Protein AF-A0A101GPN1-F1 (afdb_monomer_lite)

Secondary structure (DSSP, 8-state):
-----SPPHHHHHHGGGS-SEEEEE-TT--TTSEEEEETTS-EE--PPP-

Organism: NCBI:txid2198

pLDDT: mean 93.46, std 5.53, range [64.44, 97.62]

Radius of gyration: 11.21 Å; chains: 1; bounding box: 31×16×27 Å

Foldseek 3Di:
DALDQQDDPVRLVCLLVDDAKDKGAGPPRPPPSIFIAGNNRHTDDDDDDD

Structure (mmCIF, N/CA/C/O backbone):
data_AF-A0A101GPN1-F1
#
_entry.id   AF-A0A101GPN1-F1
#
loop_
_atom_site.group_PDB
_atom_site.id
_atom_site.type_symbol
_atom_site.label_atom_id
_atom_site.label_alt_id
_atom_site.label_comp_id
_atom_site.label_asym_id
_atom_site.label_entity_id
_atom_site.label_seq_id
_atom_site.pdbx_PDB_ins_code
_atom_site.Cartn_x
_atom_site.Cartn_y
_atom_site.Cartn_z
_atom_site.occupancy
_atom_site.B_iso_or_equiv
_atom_site.auth_seq_id
_atom_site.auth_comp_id
_atom_site.auth_asym_id
_atom_site.auth_atom_id
_atom_site.pdbx_PDB_model_num
ATOM 1 N N . PRO A 1 1 ? 7.800 -3.377 12.050 1.00 64.44 1 PRO A N 1
ATOM 2 C CA . PRO A 1 1 ? 7.069 -2.764 10.915 1.00 64.44 1 PRO A CA 1
ATOM 3 C C . PRO A 1 1 ? 6.987 -1.244 11.089 1.00 64.44 1 PRO A C 1
ATOM 5 O O . PRO A 1 1 ? 6.646 -0.768 12.162 1.00 64.44 1 PRO A O 1
ATOM 8 N N . ASN A 1 2 ? 7.348 -0.500 10.052 1.00 83.56 2 ASN A N 1
ATOM 9 C CA . ASN A 1 2 ? 7.545 0.953 10.055 1.00 83.56 2 ASN A CA 1
ATOM 10 C C . ASN A 1 2 ? 6.328 1.742 9.531 1.00 83.56 2 ASN A C 1
ATOM 12 O O . ASN A 1 2 ? 6.417 2.954 9.377 1.00 83.56 2 ASN A O 1
ATOM 16 N N . GLY A 1 3 ? 5.200 1.071 9.265 1.00 88.88 3 GLY A N 1
ATOM 17 C CA . GLY A 1 3 ? 3.929 1.725 8.912 1.00 88.88 3 GLY A CA 1
ATOM 18 C C . GLY A 1 3 ? 3.890 2.367 7.522 1.00 88.88 3 GLY A C 1
ATOM 19 O O . GLY A 1 3 ? 2.989 3.141 7.218 1.00 88.88 3 GLY A O 1
ATOM 20 N N . VAL A 1 4 ? 4.866 2.072 6.660 1.00 94.62 4 VAL A N 1
ATOM 21 C CA . VAL A 1 4 ? 4.929 2.641 5.311 1.00 94.62 4 VAL A CA 1
ATOM 22 C C . VAL A 1 4 ? 3.847 2.008 4.438 1.00 94.62 4 VAL A C 1
ATOM 24 O O . VAL A 1 4 ? 3.893 0.815 4.158 1.00 94.62 4 VAL A O 1
ATOM 27 N N . LEU A 1 5 ? 2.892 2.825 3.992 1.00 96.19 5 LEU A N 1
ATOM 28 C CA . LEU A 1 5 ? 1.803 2.397 3.106 1.00 96.19 5 LEU A CA 1
ATOM 29 C C . LEU A 1 5 ? 2.129 2.555 1.617 1.00 96.19 5 LEU A C 1
ATOM 31 O O . LEU A 1 5 ? 1.333 2.156 0.774 1.00 96.19 5 LE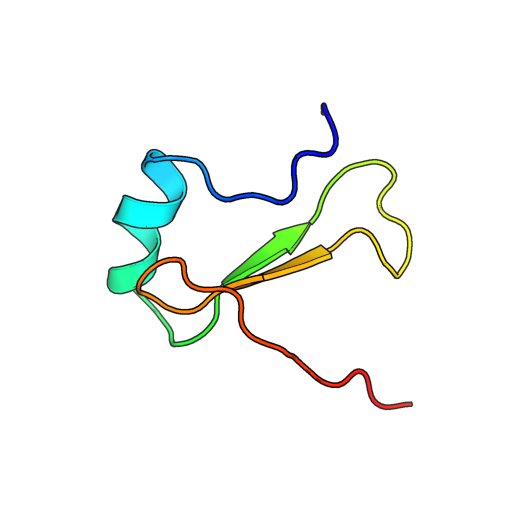U A O 1
ATOM 35 N N . SER A 1 6 ? 3.268 3.163 1.277 1.00 96.12 6 SER A N 1
ATOM 36 C CA . SER A 1 6 ? 3.717 3.285 -0.110 1.00 96.12 6 SER A CA 1
ATOM 37 C C . SER A 1 6 ? 4.363 1.993 -0.608 1.00 96.12 6 SER A C 1
ATOM 39 O O . SER A 1 6 ? 5.170 1.420 0.127 1.00 96.12 6 SER A O 1
ATOM 41 N N . PRO A 1 7 ? 4.089 1.574 -1.855 1.00 96.25 7 PRO A N 1
ATOM 42 C CA . PRO A 1 7 ? 4.724 0.404 -2.437 1.00 96.25 7 PRO A CA 1
ATOM 43 C C . PRO A 1 7 ? 6.232 0.612 -2.552 1.00 96.25 7 PRO A C 1
ATOM 45 O O . PRO A 1 7 ? 6.712 1.693 -2.902 1.00 96.25 7 PRO A O 1
ATOM 48 N N . SER A 1 8 ? 6.980 -0.452 -2.289 1.00 95.56 8 SER A N 1
ATOM 49 C CA . SER A 1 8 ? 8.391 -0.540 -2.639 1.00 95.56 8 SER A CA 1
ATOM 50 C C . SER A 1 8 ? 8.564 -0.833 -4.131 1.00 95.56 8 SER A C 1
ATOM 52 O O . SER A 1 8 ? 7.634 -1.231 -4.836 1.00 95.56 8 SER A O 1
ATOM 54 N N . SER A 1 9 ? 9.798 -0.740 -4.624 1.00 95.56 9 SER A N 1
ATOM 55 C CA . SER A 1 9 ? 10.113 -1.143 -5.998 1.00 95.56 9 SER A CA 1
ATOM 56 C C . SER A 1 9 ? 9.828 -2.626 -6.273 1.00 95.56 9 SER A C 1
ATOM 58 O O . SER A 1 9 ? 9.631 -2.995 -7.427 1.00 95.56 9 SER A O 1
ATOM 60 N N . ALA A 1 10 ? 9.845 -3.490 -5.250 1.00 95.19 10 ALA A N 1
ATOM 61 C CA . ALA A 1 10 ? 9.495 -4.901 -5.406 1.00 95.19 10 ALA A CA 1
ATOM 62 C C . ALA A 1 10 ? 7.983 -5.084 -5.586 1.00 95.19 10 ALA A C 1
ATOM 64 O O . ALA A 1 10 ? 7.575 -5.815 -6.486 1.00 95.19 10 ALA A O 1
ATOM 65 N N . ASP A 1 11 ? 7.177 -4.352 -4.813 1.00 94.62 11 ASP A N 1
ATOM 66 C CA . ASP A 1 11 ? 5.715 -4.362 -4.932 1.00 94.62 11 ASP A CA 1
ATOM 67 C C . ASP A 1 11 ? 5.284 -3.879 -6.321 1.00 94.62 11 ASP A C 1
ATOM 69 O O . ASP A 1 11 ? 4.521 -4.555 -7.005 1.00 94.62 11 ASP A O 1
ATOM 73 N N . LEU A 1 12 ? 5.871 -2.776 -6.804 1.00 94.94 12 LEU A N 1
ATOM 74 C CA . LEU A 1 12 ? 5.584 -2.234 -8.139 1.00 94.94 12 LEU A CA 1
ATOM 75 C C . LEU A 1 12 ? 5.892 -3.217 -9.275 1.00 94.94 12 LEU A C 1
ATOM 77 O O . LEU A 1 12 ? 5.192 -3.227 -10.281 1.00 94.94 12 LEU A O 1
ATOM 81 N N . ARG A 1 13 ? 6.926 -4.057 -9.136 1.00 94.50 13 ARG A N 1
ATOM 82 C CA . ARG A 1 13 ? 7.222 -5.104 -10.130 1.00 94.50 13 ARG A CA 1
ATOM 83 C C . ARG A 1 13 ? 6.223 -6.255 -10.077 1.00 94.50 13 ARG A C 1
ATOM 85 O O . ARG A 1 13 ? 6.013 -6.914 -11.090 1.00 94.50 13 ARG A O 1
ATOM 92 N N . PHE A 1 14 ? 5.638 -6.509 -8.911 1.00 93.06 14 PHE A N 1
ATOM 93 C CA . PHE A 1 14 ? 4.647 -7.559 -8.724 1.00 93.06 14 PHE A CA 1
ATOM 94 C C . PHE A 1 14 ? 3.252 -7.134 -9.198 1.00 93.06 14 PHE A C 1
ATOM 96 O O . PHE A 1 14 ? 2.537 -7.960 -9.761 1.00 93.06 14 PHE A O 1
ATOM 103 N N . PHE A 1 15 ? 2.873 -5.864 -9.029 1.00 94.12 15 PHE A N 1
ATOM 104 C CA . PHE A 1 15 ? 1.520 -5.376 -9.318 1.00 94.12 15 PHE A CA 1
ATOM 105 C C . PHE A 1 15 ? 0.981 -5.761 -10.715 1.00 94.12 15 PHE A C 1
ATOM 107 O O . PHE A 1 15 ? -0.104 -6.336 -10.782 1.00 94.12 15 PHE A O 1
ATOM 114 N N . PRO A 1 16 ? 1.720 -5.594 -11.832 1.00 90.38 16 PRO A N 1
ATOM 115 C CA . PRO A 1 16 ? 1.206 -5.939 -13.160 1.00 90.38 16 PRO A CA 1
ATOM 116 C C . PRO A 1 16 ? 0.949 -7.435 -13.389 1.00 90.38 16 PRO A C 1
ATOM 118 O O . PRO A 1 16 ? 0.348 -7.796 -14.398 1.00 90.38 16 PRO A O 1
ATOM 121 N N . SER A 1 17 ? 1.430 -8.314 -12.502 1.00 88.06 17 SER A N 1
ATOM 122 C CA . SER A 1 17 ? 1.319 -9.763 -12.692 1.00 88.06 17 SER A CA 1
ATOM 123 C C . SER A 1 17 ? -0.079 -10.312 -12.400 1.00 88.06 17 SER A C 1
ATOM 125 O O . SER A 1 17 ? -0.434 -11.354 -12.950 1.00 88.06 17 SER A O 1
ATOM 127 N N . VAL A 1 18 ? -0.881 -9.634 -11.566 1.00 81.75 18 VAL A N 1
ATOM 128 C CA . VAL A 1 18 ? -2.181 -10.142 -11.099 1.00 81.75 18 VAL A CA 1
ATOM 129 C C . VAL A 1 18 ? -3.135 -9.030 -10.660 1.00 81.75 18 VAL A C 1
ATOM 131 O O . VAL A 1 18 ? -2.769 -8.152 -9.895 1.00 81.75 18 VAL A O 1
ATOM 134 N N . GLY A 1 19 ? -4.413 -9.131 -11.033 1.00 84.88 19 GLY A N 1
ATOM 135 C CA . GLY A 1 19 ? -5.464 -8.258 -10.497 1.00 84.88 19 GLY A CA 1
ATOM 136 C C . GLY A 1 19 ? -5.408 -6.802 -10.983 1.00 84.88 19 GLY A C 1
ATOM 137 O O . GLY A 1 19 ? -4.550 -6.402 -11.760 1.00 84.88 19 GLY A O 1
ATOM 138 N N . ARG A 1 20 ? -6.406 -6.009 -10.574 1.00 91.00 20 ARG A N 1
ATOM 139 C CA . ARG A 1 20 ? -6.531 -4.582 -10.945 1.00 91.00 20 ARG A CA 1
ATOM 140 C C . ARG A 1 20 ? -6.204 -3.625 -9.797 1.00 91.00 20 ARG A C 1
ATOM 142 O O . ARG A 1 20 ? -5.934 -2.452 -10.046 1.00 91.00 20 ARG A O 1
ATOM 149 N N . TYR A 1 21 ? -6.265 -4.124 -8.565 1.00 95.81 21 TYR A N 1
ATOM 150 C CA . TYR A 1 21 ? -6.151 -3.35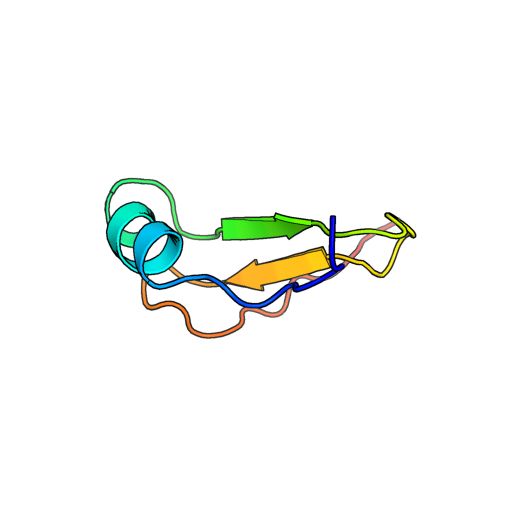1 -7.336 1.00 95.81 21 TYR A CA 1
ATOM 151 C C . TYR A 1 21 ? -5.265 -4.091 -6.337 1.00 95.81 21 TYR A C 1
ATOM 153 O O . TYR A 1 21 ? -5.401 -5.303 -6.172 1.00 95.81 21 TYR A O 1
ATOM 161 N N . HIS A 1 22 ? -4.399 -3.347 -5.657 1.00 96.50 22 HIS A N 1
ATOM 162 C CA . HIS A 1 22 ? -3.454 -3.859 -4.671 1.00 96.50 22 HIS A CA 1
ATOM 163 C C . HIS A 1 22 ? -3.576 -3.048 -3.389 1.00 96.50 22 HIS A C 1
ATOM 165 O O . HIS A 1 22 ? -3.450 -1.825 -3.419 1.00 96.50 22 HIS A O 1
ATOM 171 N N . ILE A 1 23 ? -3.821 -3.722 -2.269 1.00 96.56 23 ILE A N 1
ATOM 172 C CA . ILE A 1 23 ? -3.958 -3.081 -0.962 1.00 96.56 23 ILE A CA 1
ATOM 173 C C . ILE A 1 23 ? -2.677 -3.314 -0.168 1.00 96.56 23 ILE A C 1
ATOM 175 O O . ILE A 1 23 ? -2.229 -4.450 -0.026 1.00 96.56 23 ILE A O 1
ATOM 179 N N . ILE 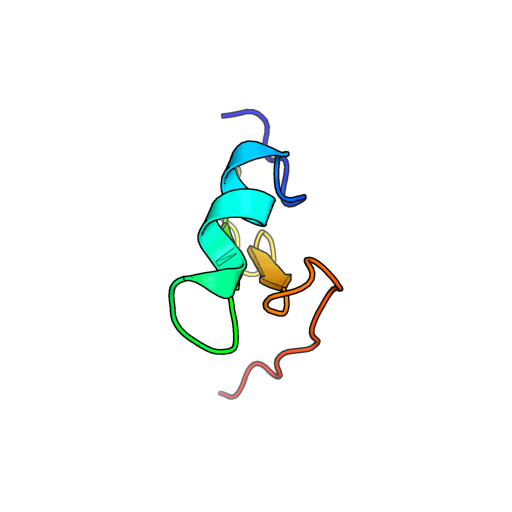A 1 24 ? -2.109 -2.233 0.360 1.00 97.00 24 ILE A N 1
ATOM 180 C CA . ILE A 1 24 ? -1.032 -2.276 1.348 1.00 97.00 24 ILE A CA 1
ATOM 181 C C . ILE A 1 24 ? -1.630 -1.893 2.696 1.00 97.00 24 ILE A C 1
ATOM 183 O O . ILE A 1 24 ? -2.315 -0.875 2.794 1.00 97.00 24 ILE A O 1
ATOM 187 N N . VAL A 1 25 ? -1.346 -2.694 3.722 1.00 97.00 25 VAL A N 1
ATOM 188 C CA . 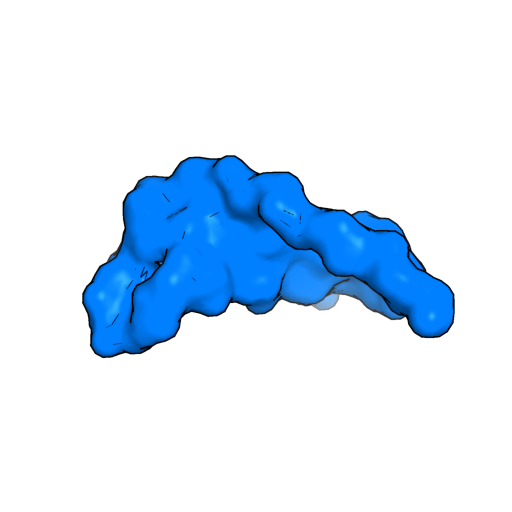VAL A 1 25 ? -1.695 -2.434 5.125 1.00 97.00 25 VAL A CA 1
ATOM 189 C C . VAL A 1 25 ? -0.421 -2.250 5.942 1.00 97.00 25 VAL A C 1
ATOM 191 O O . VAL A 1 25 ? 0.602 -2.872 5.648 1.00 97.00 25 VAL A O 1
ATOM 194 N N . GLY A 1 26 ? -0.462 -1.411 6.972 1.00 96.44 26 GLY A N 1
ATOM 195 C CA . GLY A 1 26 ? 0.720 -1.094 7.769 1.00 96.44 26 GLY A CA 1
ATOM 196 C C . GLY A 1 26 ? 0.411 -0.869 9.242 1.00 96.44 26 GLY A C 1
ATOM 197 O O . GLY A 1 26 ? -0.716 -0.589 9.621 1.00 96.44 26 GLY A O 1
ATOM 198 N N . TYR A 1 27 ? 1.438 -0.995 10.084 1.00 95.44 27 TYR A N 1
ATOM 199 C CA . TYR A 1 27 ? 1.358 -0.645 11.506 1.00 95.44 27 TYR A CA 1
ATOM 200 C C . TYR A 1 27 ? 0.958 0.837 11.680 1.00 95.44 27 TYR A C 1
ATOM 202 O O . TYR A 1 27 ? 1.509 1.662 10.948 1.00 95.44 27 TYR A O 1
ATOM 210 N N . PRO A 1 28 ? 0.106 1.206 12.658 1.00 96.19 28 PRO A N 1
ATOM 211 C CA . PRO A 1 28 ? -0.433 0.379 13.747 1.00 96.19 28 PRO A CA 1
ATOM 212 C C . PRO A 1 28 ? -1.674 -0.477 13.428 1.00 96.19 28 PRO A C 1
ATOM 214 O O . PRO A 1 28 ? -2.243 -1.049 14.353 1.00 96.19 28 PRO A O 1
ATOM 217 N N . TYR A 1 29 ? -2.033 -0.661 12.155 1.00 93.94 29 TYR A N 1
ATOM 218 C CA . TYR A 1 29 ? -3.131 -1.528 11.692 1.00 93.94 29 TYR A CA 1
ATOM 219 C C . TYR A 1 29 ? -4.523 -1.108 12.185 1.00 93.94 29 TYR A C 1
ATOM 221 O O . TYR A 1 29 ? -5.386 -1.944 12.447 1.00 93.94 29 TYR A O 1
ATOM 229 N N . THR A 1 30 ? -4.748 0.193 12.316 1.00 95.69 30 THR A N 1
ATOM 230 C CA . THR A 1 30 ? -6.079 0.764 12.528 1.00 95.69 30 THR A CA 1
ATOM 231 C C . THR A 1 30 ? -6.881 0.784 11.225 1.00 95.69 30 THR A C 1
ATOM 233 O O . THR A 1 30 ? -6.353 0.546 10.138 1.00 95.69 30 THR A O 1
ATOM 236 N N . GLU A 1 31 ? -8.166 1.126 11.315 1.00 94.56 31 GLU A N 1
ATOM 237 C CA . GLU A 1 31 ? -9.113 1.176 10.187 1.00 94.56 31 GLU A CA 1
ATOM 238 C C . GLU A 1 31 ? -8.658 2.047 9.004 1.00 94.56 31 GLU A C 1
ATOM 240 O O . GLU A 1 31 ? -9.145 1.893 7.885 1.00 94.56 31 GLU A O 1
ATOM 245 N N . ARG A 1 32 ? -7.725 2.975 9.240 1.00 94.31 32 ARG A N 1
ATOM 246 C CA . ARG A 1 32 ? -7.201 3.903 8.230 1.00 94.31 32 ARG A CA 1
ATOM 247 C C . ARG A 1 32 ? -5.784 3.572 7.772 1.00 94.31 32 ARG A C 1
ATOM 249 O O . ARG A 1 32 ? -5.270 4.248 6.885 1.00 94.31 32 ARG A O 1
ATOM 256 N N . ASP A 1 33 ? -5.160 2.537 8.329 1.00 96.62 33 ASP A N 1
ATOM 257 C CA . ASP A 1 33 ? -3.766 2.185 8.044 1.00 96.62 33 ASP A CA 1
ATOM 258 C C . ASP A 1 33 ? -3.650 1.251 6.838 1.00 96.62 33 ASP A C 1
ATOM 260 O O . ASP A 1 33 ? -2.986 0.208 6.861 1.00 96.62 33 ASP A O 1
ATOM 264 N N . TRP A 1 34 ? -4.321 1.64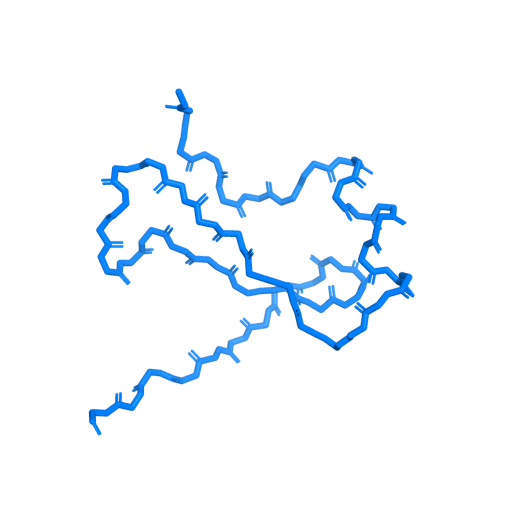0 5.759 1.00 97.06 34 TRP A N 1
ATOM 265 C CA . TRP A 1 34 ? -4.275 0.946 4.489 1.00 97.06 34 TRP A CA 1
ATOM 266 C C . TRP A 1 34 ? -4.401 1.919 3.322 1.00 97.06 34 TRP A C 1
ATOM 268 O O . TRP A 1 34 ? -4.900 3.040 3.447 1.00 97.06 34 TRP A O 1
ATOM 278 N N . ARG A 1 35 ? -3.923 1.492 2.156 1.00 97.56 35 ARG A N 1
ATOM 279 C CA . ARG A 1 35 ? -4.084 2.236 0.908 1.00 97.56 35 ARG A CA 1
ATOM 280 C C . ARG A 1 35 ? -4.183 1.286 -0.274 1.00 97.56 35 ARG A C 1
ATOM 282 O O . ARG A 1 35 ? -3.546 0.235 -0.283 1.00 97.56 35 ARG A O 1
ATOM 289 N N . CYS A 1 36 ? -4.967 1.677 -1.274 1.00 97.62 36 CYS A N 1
ATOM 290 C CA . CYS A 1 36 ? -5.133 0.929 -2.512 1.00 97.62 36 CYS A CA 1
ATOM 291 C C . CYS A 1 36 ? -4.335 1.557 -3.663 1.00 97.62 36 CYS A C 1
ATOM 293 O O . CYS A 1 36 ? -4.216 2.779 -3.773 1.00 97.62 36 CYS A O 1
ATOM 295 N N . TYR A 1 37 ? -3.834 0.702 -4.548 1.00 97.25 37 TYR A N 1
ATOM 296 C CA . TYR A 1 37 ? -3.029 1.044 -5.713 1.00 97.25 37 TYR A CA 1
ATOM 297 C C . TYR A 1 37 ? -3.525 0.310 -6.956 1.00 97.25 37 TYR A C 1
ATOM 299 O O . TYR A 1 37 ? -4.070 -0.789 -6.853 1.00 97.25 37 TYR A O 1
ATOM 307 N N . ARG A 1 38 ? -3.335 0.909 -8.134 1.00 96.00 38 ARG A N 1
ATOM 308 C CA . ARG A 1 38 ? -3.509 0.237 -9.431 1.00 96.00 38 ARG A CA 1
ATOM 309 C C . ARG A 1 38 ? -2.236 -0.511 -9.829 1.00 96.00 38 ARG A C 1
ATOM 311 O O . ARG A 1 38 ? -1.193 -0.359 -9.196 1.00 96.00 38 ARG A O 1
ATOM 318 N N . ALA A 1 39 ? -2.322 -1.276 -10.917 1.00 94.19 39 ALA A N 1
ATOM 319 C CA . ALA A 1 39 ? -1.205 -2.046 -11.469 1.00 94.19 39 ALA A CA 1
ATOM 320 C C . ALA A 1 39 ? 0.046 -1.200 -11.794 1.00 94.19 39 ALA A C 1
ATOM 322 O O . ALA A 1 39 ? 1.161 -1.707 -11.749 1.00 94.19 39 ALA A O 1
ATOM 323 N N . ASP A 1 40 ? -0.128 0.090 -12.097 1.00 93.00 40 ASP A N 1
ATOM 324 C CA . ASP A 1 40 ? 0.955 1.041 -12.382 1.00 93.00 40 ASP A CA 1
ATOM 325 C C . ASP A 1 40 ? 1.552 1.702 -11.124 1.00 93.00 40 ASP A C 1
ATOM 327 O O . ASP A 1 40 ? 2.455 2.530 -11.225 1.00 93.00 40 ASP A O 1
ATOM 331 N N . GLY A 1 41 ? 1.052 1.362 -9.932 1.00 94.69 41 GLY A N 1
ATOM 332 C CA . GLY A 1 41 ? 1.467 1.977 -8.673 1.00 94.69 41 GLY A CA 1
ATOM 333 C C . GLY A 1 41 ? 0.806 3.320 -8.365 1.00 94.69 41 GLY A C 1
ATOM 334 O O . GLY A 1 41 ? 1.120 3.922 -7.337 1.00 94.69 41 GLY A O 1
ATOM 335 N N . SER A 1 42 ? -0.122 3.800 -9.200 1.00 96.50 42 SER A N 1
ATOM 336 C CA . SER A 1 42 ? -0.910 4.994 -8.886 1.00 96.50 42 SER A CA 1
ATOM 337 C C . SER A 1 42 ? -1.910 4.704 -7.757 1.00 96.50 42 SER A C 1
ATOM 339 O O . SER A 1 42 ? -2.512 3.623 -7.732 1.00 96.50 42 SER A O 1
ATOM 341 N N . PRO A 1 43 ? -2.131 5.637 -6.810 1.00 97.00 43 PRO A N 1
ATOM 342 C CA . PRO A 1 43 ? -3.161 5.471 -5.792 1.00 97.00 43 PRO A CA 1
ATOM 343 C C . PRO A 1 43 ? -4.555 5.298 -6.411 1.00 97.00 43 PRO A C 1
ATOM 345 O O . PRO A 1 43 ? -4.942 5.999 -7.352 1.00 97.00 43 PRO A O 1
ATOM 348 N N . ALA A 1 44 ? -5.331 4.376 -5.852 1.00 96.38 44 ALA A N 1
ATOM 349 C CA . ALA A 1 44 ? -6.737 4.178 -6.163 1.00 96.38 44 ALA A CA 1
ATOM 350 C C . ALA A 1 44 ? -7.581 4.513 -4.932 1.00 96.38 44 ALA A C 1
ATOM 352 O O . ALA A 1 44 ? -7.301 4.034 -3.835 1.00 96.38 44 ALA A O 1
ATOM 353 N N . ASN A 1 45 ? -8.632 5.309 -5.126 1.00 95.06 45 ASN A N 1
ATOM 354 C CA . ASN A 1 45 ? -9.644 5.504 -4.095 1.00 95.06 45 ASN A CA 1
ATOM 355 C C . ASN A 1 45 ? -10.583 4.298 -4.100 1.00 95.06 45 ASN A C 1
ATOM 357 O O . ASN A 1 45 ? -11.067 3.900 -5.162 1.00 95.06 45 ASN A O 1
ATOM 361 N N . LEU A 1 46 ? -10.823 3.741 -2.919 1.00 94.38 46 LEU A N 1
ATOM 362 C CA . LEU A 1 46 ? -11.764 2.656 -2.697 1.00 94.38 46 LEU A CA 1
ATOM 363 C C . LEU A 1 46 ? -12.714 3.094 -1.580 1.00 94.38 46 LEU A C 1
ATOM 365 O O . LEU A 1 46 ? -12.262 3.503 -0.512 1.00 94.38 46 LEU A O 1
ATOM 369 N N . GLU A 1 47 ? -14.010 3.075 -1.866 1.00 94.44 47 GLU A N 1
ATOM 370 C CA . GLU A 1 47 ? -15.054 3.454 -0.917 1.00 94.44 47 GLU A CA 1
ATOM 371 C C . GLU A 1 47 ? -15.246 2.345 0.122 1.00 94.44 47 GLU A C 1
ATOM 373 O O . GLU A 1 47 ? -15.337 1.167 -0.230 1.00 94.44 47 GLU A O 1
ATOM 378 N N . VAL A 1 48 ? -15.285 2.726 1.399 1.00 93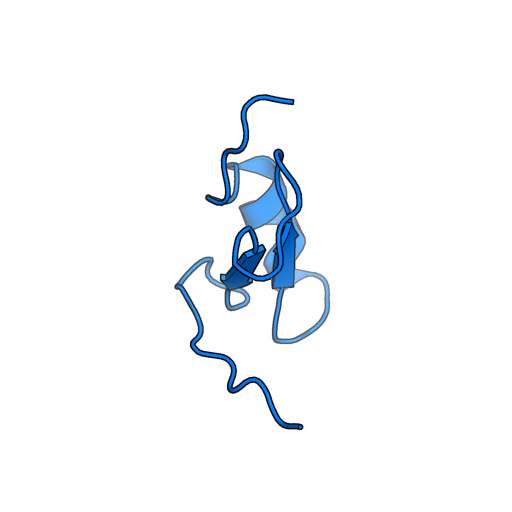.31 48 VAL A N 1
ATOM 379 C CA . VAL A 1 48 ? -15.649 1.822 2.494 1.00 93.31 48 VAL A CA 1
ATOM 380 C C . VAL A 1 48 ? -17.155 1.931 2.688 1.00 93.31 48 VAL A C 1
ATOM 382 O O . VAL A 1 48 ? -17.659 3.027 2.920 1.00 93.31 48 VAL A O 1
ATOM 385 N N . VAL A 1 49 ? -17.848 0.804 2.569 1.00 94.31 49 VAL A N 1
ATOM 386 C CA . VAL A 1 49 ? -19.296 0.684 2.784 1.00 94.31 49 VAL A CA 1
ATOM 387 C C . VAL A 1 49 ? -19.572 0.053 4.153 1.00 94.31 49 VAL A C 1
ATOM 389 O O . VAL A 1 49 ? -18.715 -0.675 4.660 1.00 94.31 49 VAL A O 1
ATOM 392 N N . GLU A 1 50 ? -20.736 0.348 4.740 1.00 84.69 50 GLU A N 1
ATOM 393 C CA . GLU A 1 50 ? -21.206 -0.213 6.025 1.00 84.69 50 GLU A CA 1
ATOM 394 C C . GLU A 1 50 ? -21.883 -1.584 5.872 1.00 84.69 50 GLU A C 1
ATOM 396 O O . GLU A 1 50 ? -22.607 -1.787 4.866 1.00 84.69 50 GLU A O 1
#

Sequence (50 aa):
PNGVLSPSSADLRFFPSVGRYHIIVGYPYTERDWRCYRADGSPANLEVVE